Protein AF-A0A235F3E4-F1 (afdb_monomer_lite)

pLDDT: mean 80.72, std 18.2, range [41.03, 98.69]

Sequence (137 aa):
MVDDDGAEDDGFDYAPELRPGPVSPPPVAPQPVPERSPESFQLELEARHLRREVAELRALVSRQHAEIDALQLEVAGLRTQLEDAGAGASGVSPEYSESLRLAEQGMSAEEIAARCGITVAEAELVLSLARSGGAQR

Radius of gyration: 44.34 Å; chains: 1; bounding box: 87×86×93 Å

Structure (mmCIF, N/CA/C/O backbone):
data_AF-A0A235F3E4-F1
#
_entry.id   AF-A0A235F3E4-F1
#
loop_
_atom_site.group_PDB
_atom_site.id
_atom_site.type_symbol
_atom_site.label_atom_id
_atom_site.label_alt_id
_atom_site.label_comp_id
_atom_site.label_asym_id
_atom_site.label_entity_id
_atom_site.label_seq_id
_atom_site.pdbx_PDB_ins_code
_atom_site.Cartn_x
_atom_site.Cartn_y
_atom_site.Cartn_z
_atom_site.occupancy
_atom_site.B_iso_or_equiv
_atom_site.auth_seq_id
_atom_site.auth_comp_id
_atom_site.auth_asym_id
_atom_site.auth_atom_id
_atom_site.pdbx_PDB_model_num
ATOM 1 N N . MET A 1 1 ? 18.128 67.613 -53.419 1.00 41.44 1 MET A N 1
ATOM 2 C CA . MET A 1 1 ? 19.051 66.942 -52.486 1.00 41.44 1 MET A CA 1
ATOM 3 C C . MET A 1 1 ? 18.303 66.782 -51.184 1.00 41.44 1 MET A C 1
ATOM 5 O O . MET A 1 1 ? 18.342 67.678 -50.354 1.00 41.44 1 MET A O 1
ATOM 9 N N . VAL A 1 2 ? 17.527 65.714 -51.089 1.00 49.53 2 VAL A N 1
ATOM 10 C CA . VAL A 1 2 ? 16.935 65.223 -49.846 1.00 49.53 2 VAL A CA 1
ATOM 11 C C . VAL A 1 2 ? 17.070 63.703 -49.915 1.00 49.53 2 VAL A C 1
ATOM 13 O O . VAL A 1 2 ? 17.187 63.163 -51.020 1.00 49.53 2 VAL A O 1
ATOM 16 N N . ASP A 1 3 ? 17.041 63.107 -48.730 1.00 41.59 3 ASP A N 1
ATOM 17 C CA . ASP A 1 3 ? 16.786 61.701 -48.441 1.00 41.59 3 ASP A CA 1
ATOM 18 C C . ASP A 1 3 ? 18.036 60.817 -48.491 1.00 41.59 3 ASP A C 1
ATOM 20 O O . ASP A 1 3 ? 18.863 60.924 -49.391 1.00 41.59 3 ASP A O 1
ATOM 24 N N . ASP A 1 4 ? 18.255 59.894 -47.569 1.00 45.69 4 ASP A N 1
ATOM 25 C CA . ASP A 1 4 ? 17.589 59.516 -46.319 1.00 45.69 4 ASP A CA 1
ATOM 26 C C . ASP A 1 4 ? 18.458 58.383 -45.748 1.00 45.69 4 ASP A C 1
ATOM 28 O O . ASP A 1 4 ? 19.320 57.830 -46.438 1.00 45.69 4 ASP A O 1
ATOM 32 N N . ASP A 1 5 ? 18.239 58.104 -44.477 1.00 48.41 5 ASP A N 1
ATOM 33 C CA . ASP A 1 5 ? 18.775 57.026 -43.667 1.00 48.41 5 ASP A CA 1
ATOM 34 C C . ASP A 1 5 ? 18.966 55.677 -44.393 1.00 48.41 5 ASP A C 1
ATOM 36 O O . ASP A 1 5 ? 18.151 55.224 -45.195 1.00 48.41 5 ASP A O 1
ATOM 40 N N . GLY A 1 6 ? 20.048 54.990 -44.040 1.00 43.31 6 GLY A N 1
ATOM 41 C CA . GLY A 1 6 ? 20.348 53.638 -44.497 1.00 43.31 6 GLY A CA 1
ATOM 42 C C . GLY A 1 6 ? 21.261 52.955 -43.496 1.00 43.31 6 GLY A C 1
ATOM 43 O O . GLY A 1 6 ? 22.437 52.727 -43.773 1.00 43.31 6 GLY A O 1
ATOM 44 N N . ALA A 1 7 ? 20.717 52.734 -42.304 1.00 53.53 7 ALA A N 1
ATOM 45 C CA . ALA A 1 7 ? 21.320 51.981 -41.222 1.00 53.53 7 ALA A CA 1
ATOM 46 C C . ALA A 1 7 ? 21.790 50.578 -41.662 1.00 53.53 7 ALA A C 1
ATOM 48 O O . ALA A 1 7 ? 21.101 49.890 -42.410 1.00 53.53 7 ALA A O 1
ATOM 49 N N . GLU A 1 8 ? 22.937 50.193 -41.097 1.00 53.16 8 GLU A N 1
ATOM 50 C CA . GLU A 1 8 ? 23.341 48.831 -40.722 1.00 53.16 8 GLU A CA 1
ATOM 51 C C . GLU A 1 8 ? 23.497 47.777 -41.834 1.00 53.16 8 GLU A C 1
ATOM 53 O O . GLU A 1 8 ? 22.541 47.193 -42.331 1.00 53.16 8 GLU A O 1
ATOM 58 N N . ASP A 1 9 ? 24.751 47.400 -42.085 1.00 50.91 9 ASP A N 1
ATOM 59 C CA . ASP A 1 9 ? 25.092 45.977 -42.152 1.00 50.91 9 ASP A CA 1
ATOM 60 C C . ASP A 1 9 ? 26.438 45.804 -41.439 1.00 50.91 9 ASP A C 1
ATOM 62 O O . ASP A 1 9 ? 27.515 45.900 -42.035 1.00 50.91 9 ASP A O 1
ATOM 66 N N . ASP A 1 10 ? 26.369 45.669 -40.109 1.00 52.97 10 ASP A N 1
ATOM 67 C CA . ASP A 1 10 ? 27.450 45.077 -39.329 1.00 52.97 10 ASP A CA 1
ATOM 68 C C . ASP A 1 10 ? 27.706 43.705 -39.948 1.00 52.97 10 ASP A C 1
ATOM 70 O O . ASP A 1 10 ? 26.944 42.761 -39.738 1.00 52.97 10 ASP A O 1
ATOM 74 N N . GLY A 1 11 ? 28.757 43.626 -40.765 1.00 51.34 11 GLY A N 1
ATOM 75 C CA . GLY A 1 11 ? 29.236 42.401 -41.382 1.00 51.34 11 GLY A CA 1
ATOM 76 C C . GLY A 1 11 ? 29.579 41.400 -40.291 1.00 51.34 11 GLY A C 1
ATOM 77 O O . GLY A 1 11 ? 30.697 41.358 -39.783 1.00 51.34 11 GLY A O 1
ATOM 78 N N . PHE A 1 12 ? 28.576 40.621 -39.911 1.00 49.00 12 PHE A N 1
ATOM 79 C CA . PHE A 1 12 ? 28.653 39.534 -38.964 1.00 49.00 12 PHE A CA 1
ATOM 80 C C . PHE A 1 12 ? 29.617 38.481 -39.525 1.00 49.00 12 PHE A C 1
ATOM 82 O O . PHE A 1 12 ? 29.243 37.629 -40.333 1.00 49.00 12 PHE A O 1
ATOM 89 N N . ASP A 1 13 ? 30.877 38.564 -39.097 1.00 62.78 13 ASP A N 1
ATOM 90 C CA . ASP A 1 13 ? 31.961 37.625 -39.388 1.00 62.78 13 ASP A CA 1
ATOM 91 C C . ASP A 1 13 ? 31.703 36.279 -38.687 1.00 62.78 13 ASP A C 1
ATOM 93 O O . ASP A 1 13 ? 32.265 35.939 -37.647 1.00 62.78 13 ASP A O 1
ATOM 97 N N . TYR A 1 14 ? 30.736 35.535 -39.226 1.00 61.66 14 TYR A N 1
ATOM 98 C CA . TYR A 1 14 ? 30.283 34.238 -38.718 1.00 61.66 14 TYR A CA 1
ATOM 99 C C . TYR A 1 14 ? 31.097 33.058 -39.264 1.00 61.66 14 TYR A C 1
ATOM 101 O O . TYR A 1 14 ? 30.736 31.906 -39.011 1.00 61.66 14 TYR A O 1
ATOM 109 N N . ALA A 1 15 ? 32.164 33.299 -40.030 1.00 72.38 15 ALA A N 1
ATOM 110 C CA . ALA A 1 15 ? 32.979 32.229 -40.586 1.00 72.38 15 ALA A CA 1
ATOM 111 C C . ALA A 1 15 ? 34.049 31.802 -39.562 1.00 72.38 15 ALA A C 1
ATOM 113 O O . ALA A 1 15 ? 35.003 32.542 -39.331 1.00 72.38 15 ALA A O 1
ATOM 114 N N . PRO A 1 16 ? 33.947 30.614 -38.935 1.00 68.44 16 PRO A N 1
ATOM 115 C CA . PRO A 1 16 ? 34.990 30.157 -38.029 1.00 68.44 16 PRO A CA 1
ATOM 116 C C . PRO A 1 16 ? 36.284 29.923 -38.816 1.00 68.44 16 PRO A C 1
ATOM 118 O O . PRO A 1 16 ? 36.318 29.093 -39.729 1.00 68.44 16 PRO A O 1
ATOM 121 N N . GLU A 1 17 ? 37.354 30.634 -38.455 1.00 70.06 17 GLU A N 1
ATOM 122 C CA . GLU A 1 17 ? 38.661 30.447 -39.081 1.00 70.06 17 GLU A CA 1
ATOM 123 C C . GLU A 1 17 ? 39.129 28.990 -38.938 1.00 70.06 17 GLU A C 1
ATOM 125 O O . GLU A 1 17 ? 39.186 28.410 -37.845 1.00 70.06 17 GLU A O 1
ATOM 130 N N . LEU A 1 18 ? 39.466 28.379 -40.075 1.00 64.81 18 LEU A N 1
ATOM 131 C CA . LEU A 1 18 ? 39.969 27.015 -40.134 1.00 64.81 18 LEU A CA 1
ATOM 132 C C . LEU A 1 18 ? 41.340 26.957 -39.457 1.00 64.81 18 LEU A C 1
ATOM 134 O O . LEU A 1 18 ? 42.325 27.497 -39.961 1.00 64.81 18 LEU A O 1
ATOM 138 N N . ARG A 1 19 ? 41.424 26.250 -38.324 1.00 69.50 19 ARG A N 1
ATOM 139 C CA . ARG A 1 19 ? 42.716 25.921 -37.710 1.00 69.50 19 ARG A CA 1
ATOM 140 C C . ARG A 1 19 ? 43.581 25.173 -38.734 1.00 69.50 19 ARG A C 1
ATOM 142 O O . ARG A 1 19 ? 43.073 24.236 -39.356 1.00 69.50 19 ARG A O 1
ATOM 149 N N . PRO A 1 20 ? 44.873 25.520 -38.887 1.00 65.56 20 PRO A N 1
ATOM 150 C CA . PRO A 1 20 ? 45.763 24.773 -39.764 1.00 65.56 20 PRO A CA 1
ATOM 151 C C . PRO A 1 20 ? 45.790 23.304 -39.329 1.00 65.56 20 PRO A C 1
ATOM 153 O O . PRO A 1 20 ? 46.032 22.984 -38.162 1.00 65.56 20 PRO A O 1
ATOM 156 N N . GLY A 1 21 ? 45.456 22.424 -40.275 1.00 65.88 21 GLY A N 1
ATOM 157 C CA . GLY A 1 21 ? 45.285 20.996 -40.036 1.00 65.88 21 GLY A CA 1
ATOM 158 C C . GLY A 1 21 ? 46.603 20.299 -39.678 1.00 65.88 21 GLY A C 1
ATOM 159 O O . GLY A 1 21 ? 47.670 20.733 -40.117 1.00 65.88 21 GLY A O 1
ATOM 160 N N . PRO A 1 22 ? 46.556 19.214 -38.885 1.00 67.94 22 PRO A N 1
ATOM 161 C CA . PRO A 1 22 ? 47.746 18.449 -38.533 1.00 67.94 22 PRO A CA 1
ATOM 162 C C . PRO A 1 22 ? 48.433 17.887 -39.788 1.00 67.94 22 PRO A C 1
ATOM 164 O O . PRO A 1 22 ? 47.774 17.435 -40.726 1.00 67.94 22 PRO A O 1
ATOM 167 N N . VAL A 1 23 ? 49.770 17.907 -39.788 1.00 67.00 23 VAL A N 1
ATOM 168 C CA . VAL A 1 23 ? 50.614 17.329 -40.846 1.00 67.00 23 VAL A CA 1
ATOM 169 C C . VAL A 1 23 ? 50.216 15.866 -41.053 1.00 67.00 23 VAL A C 1
ATOM 171 O O . VAL A 1 23 ? 50.241 15.073 -40.111 1.00 67.00 23 VAL A O 1
ATOM 174 N N . SER A 1 24 ? 49.822 15.519 -42.281 1.00 65.00 24 SER A N 1
ATOM 175 C CA . SER A 1 24 ? 49.364 14.168 -42.610 1.00 65.00 24 SER A CA 1
ATOM 176 C C . SER A 1 24 ? 50.500 13.147 -42.456 1.00 65.00 24 SER A C 1
ATOM 178 O O . SER A 1 24 ? 51.565 13.342 -43.049 1.00 65.00 24 SER A O 1
ATOM 180 N N . PRO A 1 25 ? 50.297 12.050 -41.703 1.00 67.69 25 PRO A N 1
ATOM 181 C CA . PRO A 1 25 ? 51.196 10.901 -41.747 1.00 67.69 25 PRO A CA 1
ATOM 182 C C . PRO A 1 25 ? 51.172 10.246 -43.145 1.00 67.69 25 PRO A C 1
ATOM 184 O O . PRO A 1 25 ? 50.233 10.475 -43.914 1.00 67.69 25 PRO A O 1
ATOM 187 N N . PRO A 1 26 ? 52.196 9.445 -43.505 1.00 70.94 26 PRO A N 1
ATOM 188 C CA . PRO A 1 26 ? 52.278 8.791 -44.813 1.00 70.94 26 PRO A CA 1
ATOM 189 C C . PRO A 1 26 ? 51.030 7.942 -45.105 1.00 70.94 26 PRO A C 1
ATOM 191 O O . PRO A 1 26 ? 50.400 7.447 -44.166 1.00 70.94 26 PRO A O 1
ATOM 194 N N . PRO A 1 27 ? 50.671 7.747 -46.390 1.00 66.88 27 PRO A N 1
ATOM 195 C CA . PRO A 1 27 ? 49.448 7.055 -46.772 1.00 66.88 27 PRO A CA 1
ATOM 196 C C . PRO A 1 27 ? 49.490 5.605 -46.284 1.00 66.88 27 PRO A C 1
ATOM 198 O O . PRO A 1 27 ? 50.168 4.749 -46.852 1.00 66.88 27 PRO A O 1
ATOM 201 N N . VAL A 1 28 ? 48.751 5.332 -45.212 1.00 67.88 28 VAL A N 1
ATOM 202 C CA . VAL A 1 28 ? 48.364 3.976 -44.832 1.00 67.88 28 VAL A CA 1
ATOM 203 C C . VAL A 1 28 ? 47.450 3.471 -45.945 1.00 67.88 28 VAL A C 1
ATOM 205 O O . VAL A 1 28 ? 46.503 4.162 -46.323 1.00 67.88 28 VAL A O 1
ATOM 208 N N . ALA A 1 29 ? 47.752 2.298 -46.509 1.00 72.56 29 ALA A N 1
ATOM 209 C CA . ALA A 1 29 ? 46.882 1.650 -47.488 1.00 72.56 29 ALA A CA 1
ATOM 210 C C . ALA A 1 29 ? 45.437 1.624 -46.951 1.00 72.56 29 ALA A C 1
ATOM 212 O O . ALA A 1 29 ? 45.268 1.384 -45.751 1.00 72.56 29 ALA A O 1
ATOM 213 N N . PRO A 1 30 ? 44.410 1.886 -47.783 1.00 66.50 30 PRO A N 1
ATOM 214 C CA . PRO A 1 30 ? 43.031 1.930 -47.318 1.00 66.50 30 PRO A CA 1
ATOM 215 C C . PRO A 1 30 ? 42.697 0.594 -46.662 1.00 66.50 30 PRO A C 1
ATOM 217 O O . PRO A 1 30 ? 42.605 -0.439 -47.326 1.00 66.50 30 PRO A O 1
ATOM 220 N N . GLN A 1 31 ? 42.575 0.608 -45.336 1.00 64.31 31 GLN A N 1
ATOM 221 C CA . GLN A 1 31 ? 42.034 -0.537 -44.631 1.00 64.31 31 GLN A CA 1
ATOM 222 C C . GLN A 1 31 ? 40.573 -0.676 -45.062 1.00 64.31 31 GLN A C 1
ATOM 224 O O . GLN A 1 31 ? 39.893 0.349 -45.182 1.00 64.31 31 GLN A O 1
ATOM 229 N N . PRO A 1 32 ? 40.081 -1.897 -45.324 1.00 67.00 32 PRO A N 1
ATOM 230 C CA . PRO A 1 32 ? 38.682 -2.097 -45.658 1.00 67.00 32 PRO A CA 1
ATOM 231 C C . PRO A 1 32 ? 37.839 -1.603 -44.481 1.00 67.00 32 PRO A C 1
ATOM 233 O O . PRO A 1 32 ? 37.808 -2.214 -43.414 1.00 67.00 32 PRO A O 1
ATOM 236 N N . VAL A 1 33 ? 37.188 -0.455 -44.666 1.00 66.81 33 VAL A N 1
ATOM 237 C CA . VAL A 1 33 ? 36.131 0.006 -43.772 1.00 66.81 33 VAL A CA 1
ATOM 238 C C . VAL A 1 33 ? 35.004 -1.017 -43.886 1.00 66.81 33 VAL A C 1
ATOM 240 O O . VAL A 1 33 ? 34.526 -1.239 -44.999 1.00 66.81 33 VAL A O 1
ATOM 243 N N . PRO A 1 34 ? 34.601 -1.689 -42.794 1.00 71.88 34 PRO A N 1
ATOM 244 C CA . PRO A 1 34 ? 33.511 -2.648 -42.863 1.00 71.88 34 PRO A CA 1
ATOM 245 C C . PRO A 1 34 ? 32.249 -1.903 -43.300 1.00 71.88 34 PRO A C 1
ATOM 247 O O . PRO A 1 34 ? 31.788 -0.986 -42.616 1.00 71.88 34 PRO A O 1
ATOM 250 N N . GLU A 1 35 ? 31.719 -2.268 -44.465 1.00 69.06 35 GLU A N 1
ATOM 251 C CA . GLU A 1 35 ? 30.482 -1.703 -44.988 1.00 69.06 35 GLU A CA 1
ATOM 252 C C . GLU A 1 35 ? 29.346 -2.070 -44.031 1.00 69.06 35 GLU A C 1
ATOM 254 O O . GLU A 1 35 ? 28.985 -3.238 -43.867 1.00 69.06 35 GLU A O 1
ATOM 259 N N . ARG A 1 36 ? 28.809 -1.068 -43.329 1.00 71.06 36 ARG A N 1
ATOM 260 C CA . ARG A 1 36 ? 27.669 -1.259 -42.430 1.00 71.06 36 ARG A CA 1
ATOM 261 C C . ARG A 1 36 ? 26.459 -1.665 -43.265 1.00 71.06 36 ARG A C 1
ATOM 263 O O . ARG A 1 36 ? 25.961 -0.868 -44.057 1.00 71.06 36 ARG A O 1
ATOM 270 N N . SER A 1 37 ? 25.981 -2.893 -43.082 1.00 82.44 37 SER A N 1
ATOM 271 C CA . SER A 1 37 ? 24.786 -3.373 -43.773 1.00 82.44 37 SER A CA 1
ATOM 272 C C . SER A 1 37 ? 23.533 -2.649 -43.253 1.00 82.44 37 SER A C 1
ATOM 274 O O . SER A 1 37 ? 23.474 -2.295 -42.070 1.00 82.44 37 SER A O 1
ATOM 276 N N . PRO A 1 38 ? 22.496 -2.447 -44.083 1.00 85.56 38 PRO A N 1
ATOM 277 C CA . PRO A 1 38 ? 21.231 -1.858 -43.634 1.00 85.56 38 PRO A CA 1
ATOM 278 C C . PRO A 1 38 ? 20.580 -2.657 -42.491 1.00 85.56 38 PRO A C 1
ATOM 280 O O . PRO A 1 38 ? 19.978 -2.066 -41.598 1.00 85.56 38 PRO A O 1
ATOM 283 N N . GLU A 1 39 ? 20.768 -3.979 -42.460 1.00 91.00 39 GLU A N 1
ATOM 284 C CA . GLU A 1 39 ? 20.312 -4.854 -41.372 1.00 91.00 39 GLU A CA 1
ATOM 285 C C . GLU A 1 39 ? 20.989 -4.518 -40.035 1.00 91.00 39 GLU A C 1
ATOM 287 O O . GLU A 1 39 ? 20.325 -4.439 -39.004 1.00 91.00 39 GLU A O 1
ATOM 292 N N . SER A 1 40 ? 22.300 -4.240 -40.038 1.00 90.75 40 SER A N 1
ATOM 293 C CA . SER A 1 40 ? 23.018 -3.847 -38.817 1.00 90.75 40 SER A CA 1
ATOM 294 C C . SER A 1 40 ? 22.495 -2.528 -38.240 1.00 90.75 40 SER A C 1
ATOM 296 O O . SER A 1 40 ? 22.353 -2.391 -37.026 1.00 90.75 40 SER A O 1
ATOM 298 N N . PHE A 1 41 ? 22.119 -1.581 -39.105 1.00 91.69 41 PHE A N 1
ATOM 299 C CA . PHE A 1 41 ? 21.509 -0.322 -38.687 1.00 91.69 41 PHE A CA 1
ATOM 300 C C . PHE A 1 41 ? 20.102 -0.523 -38.102 1.00 91.69 41 PHE A C 1
ATOM 302 O O . PHE A 1 41 ? 19.770 0.076 -37.078 1.00 91.69 41 PHE A O 1
ATOM 309 N N . GLN A 1 42 ? 19.286 -1.387 -38.714 1.00 95.56 42 GLN A N 1
ATOM 310 C CA . GLN A 1 42 ? 17.953 -1.725 -38.204 1.00 95.56 42 GLN A CA 1
ATOM 311 C C . GLN A 1 42 ? 18.029 -2.373 -36.816 1.00 95.56 42 GLN A C 1
ATOM 313 O O . GLN A 1 42 ? 17.341 -1.927 -35.898 1.00 95.56 42 GLN A O 1
ATOM 318 N N . LEU A 1 43 ? 18.928 -3.344 -36.635 1.00 96.38 43 LEU A N 1
ATOM 319 C CA . LEU A 1 43 ? 19.172 -3.992 -35.344 1.00 96.38 43 LEU A CA 1
ATOM 320 C C . LEU A 1 43 ? 19.659 -2.998 -34.280 1.00 96.38 43 LEU A C 1
ATOM 322 O O . LEU A 1 43 ? 19.233 -3.057 -33.128 1.00 96.38 43 LEU A O 1
ATOM 326 N N . GLU A 1 44 ? 20.532 -2.052 -34.641 1.00 96.38 44 GLU A N 1
ATOM 327 C CA . GLU A 1 44 ? 20.971 -0.994 -33.724 1.00 96.38 44 GLU A CA 1
ATOM 328 C C . GLU A 1 44 ? 19.806 -0.095 -33.278 1.00 96.38 44 GLU A C 1
ATOM 330 O O . GLU A 1 44 ? 19.727 0.281 -32.101 1.00 96.38 44 GLU A O 1
ATOM 335 N N . LEU A 1 45 ? 18.896 0.243 -34.197 1.00 97.06 45 LEU A N 1
ATOM 336 C CA . LEU A 1 45 ? 17.714 1.046 -33.896 1.00 97.06 45 LEU A CA 1
ATOM 337 C C . LEU A 1 45 ? 16.743 0.292 -32.984 1.00 97.06 45 LEU A C 1
ATOM 339 O O . LEU A 1 45 ? 16.301 0.851 -31.977 1.00 97.06 45 LEU A O 1
ATOM 343 N N . GLU A 1 46 ? 16.462 -0.972 -33.293 1.00 97.88 46 GLU A N 1
ATOM 344 C CA . GLU A 1 46 ? 15.615 -1.844 -32.480 1.00 97.88 46 GLU A CA 1
ATOM 345 C C . GLU A 1 46 ? 16.205 -2.021 -31.077 1.00 97.88 46 GLU A C 1
ATOM 347 O O . GLU A 1 46 ? 15.532 -1.777 -30.077 1.00 97.88 46 GLU A O 1
ATOM 352 N N . ALA A 1 47 ? 17.508 -2.292 -30.969 1.00 97.88 47 ALA A N 1
ATOM 353 C CA . ALA A 1 47 ? 18.183 -2.397 -29.681 1.00 97.88 47 ALA A CA 1
ATOM 354 C C . ALA A 1 47 ? 18.128 -1.084 -28.880 1.00 97.88 47 ALA A C 1
ATOM 356 O O . ALA A 1 47 ? 18.106 -1.101 -27.649 1.00 97.88 47 ALA A O 1
ATOM 357 N N . ARG A 1 48 ? 18.131 0.082 -29.536 1.00 98.25 48 ARG A N 1
ATOM 358 C CA . ARG A 1 48 ? 17.919 1.376 -28.860 1.00 98.25 48 ARG A CA 1
ATOM 359 C C . ARG A 1 48 ? 16.468 1.583 -28.445 1.00 98.25 48 ARG A C 1
ATOM 361 O O . ARG A 1 48 ? 16.226 2.233 -27.432 1.00 98.25 48 ARG A O 1
ATOM 368 N N . HIS A 1 49 ? 15.511 1.095 -29.222 1.00 98.31 49 HIS A N 1
ATOM 369 C CA . HIS A 1 49 ? 14.096 1.161 -28.881 1.00 98.31 49 HIS A CA 1
ATOM 370 C C . HIS A 1 49 ? 13.783 0.276 -27.672 1.00 98.31 49 HIS A C 1
ATOM 372 O O . HIS A 1 49 ? 13.359 0.804 -26.649 1.00 98.31 49 HIS A O 1
ATOM 378 N N . LEU A 1 50 ? 14.161 -1.003 -27.719 1.00 98.56 50 LEU A N 1
ATOM 379 C CA . LEU A 1 50 ? 13.976 -1.950 -26.617 1.00 98.56 50 LEU A CA 1
ATOM 380 C C . LEU A 1 50 ? 14.651 -1.478 -25.324 1.00 98.56 50 LEU A C 1
ATOM 382 O O . LEU A 1 50 ? 14.084 -1.585 -24.242 1.00 98.56 50 LEU A O 1
ATOM 386 N N . ARG A 1 51 ? 15.858 -0.897 -25.403 1.00 98.50 51 ARG A N 1
ATOM 387 C CA . ARG A 1 51 ? 16.520 -0.326 -24.214 1.00 98.50 51 ARG A CA 1
ATOM 388 C C . ARG A 1 51 ? 15.734 0.829 -23.594 1.00 98.50 51 ARG A C 1
ATOM 390 O O . ARG A 1 51 ? 15.751 0.957 -22.372 1.00 98.50 51 ARG A O 1
ATOM 397 N N . ARG A 1 52 ? 15.077 1.661 -24.410 1.00 98.56 52 ARG A N 1
ATOM 398 C CA . ARG A 1 52 ? 14.218 2.749 -23.920 1.00 98.56 52 ARG A CA 1
ATOM 399 C C . ARG A 1 52 ? 12.970 2.187 -23.250 1.00 98.56 52 ARG A C 1
ATOM 401 O O . ARG A 1 52 ? 12.718 2.538 -22.105 1.00 98.56 52 ARG A O 1
ATOM 408 N N . GLU A 1 53 ? 12.291 1.237 -23.884 1.00 98.62 53 GLU A N 1
ATOM 409 C CA . GLU A 1 53 ? 11.114 0.580 -23.299 1.00 98.62 53 GLU A CA 1
ATOM 410 C C . GLU A 1 53 ? 11.440 -0.117 -21.972 1.00 98.62 53 GLU A C 1
ATOM 412 O O . GLU A 1 53 ? 10.730 0.042 -20.982 1.00 98.62 53 GLU A O 1
ATOM 417 N N . VAL A 1 54 ? 12.567 -0.834 -21.896 1.00 98.62 54 VAL A N 1
ATOM 418 C CA . VAL A 1 54 ? 13.024 -1.460 -20.645 1.00 98.62 54 VAL A CA 1
ATOM 419 C C . VAL A 1 54 ? 13.303 -0.413 -19.563 1.00 98.62 54 VAL A C 1
ATOM 421 O O . VAL A 1 54 ? 1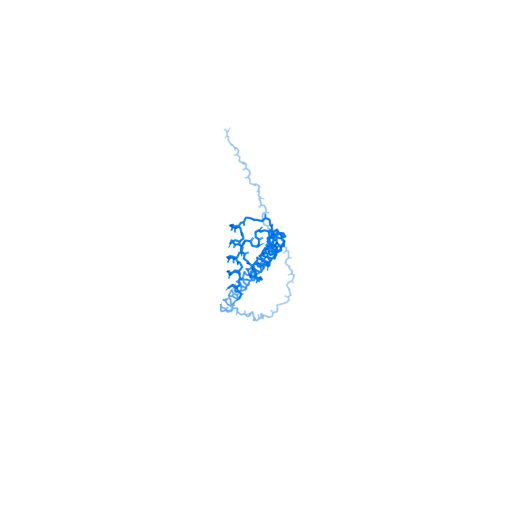3.013 -0.657 -18.391 1.00 98.62 54 VAL A O 1
ATOM 424 N N . ALA A 1 55 ? 13.868 0.744 -19.919 1.00 98.50 55 ALA A N 1
ATOM 425 C CA . ALA A 1 55 ? 14.099 1.825 -18.964 1.00 98.50 55 ALA A CA 1
ATOM 426 C C . ALA A 1 55 ? 12.777 2.420 -18.447 1.00 98.50 55 ALA A C 1
ATOM 428 O O . ALA A 1 55 ? 12.634 2.626 -17.242 1.00 98.50 55 ALA A O 1
ATOM 429 N N . GLU A 1 56 ? 11.800 2.624 -19.329 1.00 98.62 56 GLU A N 1
ATOM 430 C CA . GLU A 1 56 ? 10.462 3.117 -18.981 1.00 98.62 56 GLU A CA 1
ATOM 431 C C . GLU A 1 56 ? 9.707 2.132 -18.080 1.00 98.62 56 GLU A C 1
ATOM 433 O O . GLU A 1 56 ? 9.177 2.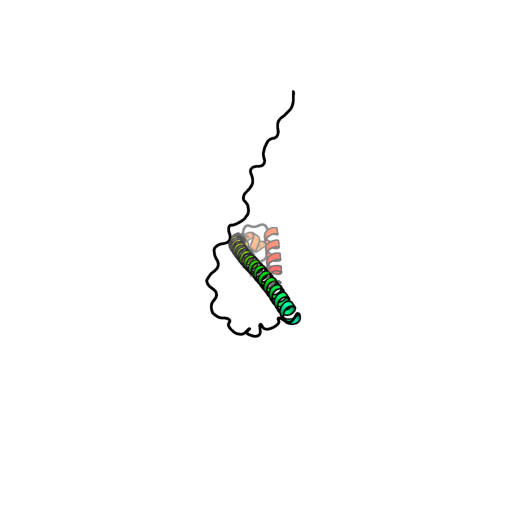523 -17.039 1.00 98.62 56 GLU A O 1
ATOM 438 N N . LEU A 1 57 ? 9.731 0.837 -18.410 1.00 98.69 57 LEU A N 1
ATOM 439 C CA . LEU A 1 57 ? 9.125 -0.211 -17.586 1.00 98.69 57 LEU A CA 1
ATOM 440 C C . LEU A 1 57 ? 9.767 -0.288 -16.199 1.00 98.69 57 LEU A C 1
ATOM 442 O O . LEU A 1 57 ? 9.063 -0.404 -15.198 1.00 98.69 57 LEU A O 1
ATOM 446 N N . ARG A 1 58 ? 11.097 -0.171 -16.107 1.00 98.62 58 ARG A N 1
ATOM 447 C CA . ARG A 1 58 ? 11.794 -0.123 -14.811 1.00 98.62 58 ARG A CA 1
ATOM 448 C C . ARG A 1 58 ? 11.379 1.090 -13.984 1.00 98.62 58 ARG A C 1
ATOM 450 O O . ARG A 1 58 ? 11.181 0.951 -12.779 1.00 98.62 58 ARG A O 1
ATOM 457 N N . ALA A 1 59 ? 11.217 2.253 -14.612 1.00 98.50 59 ALA A N 1
ATOM 458 C CA . ALA A 1 59 ? 10.732 3.450 -13.931 1.00 98.50 59 ALA A CA 1
ATOM 459 C C . ALA A 1 59 ? 9.293 3.265 -13.420 1.00 98.50 59 ALA A C 1
ATOM 461 O O . ALA A 1 59 ? 8.994 3.621 -12.279 1.00 98.50 59 ALA A O 1
ATOM 462 N N . LEU A 1 60 ? 8.420 2.647 -14.223 1.00 98.69 60 LEU A N 1
ATOM 463 C CA . LEU A 1 60 ? 7.048 2.334 -13.826 1.00 98.69 60 LEU A CA 1
ATOM 464 C C . LEU A 1 60 ? 7.004 1.384 -12.624 1.00 98.69 60 LEU A C 1
ATOM 466 O O . LEU A 1 60 ? 6.314 1.675 -11.650 1.00 98.69 60 LEU A O 1
ATOM 470 N N . VAL A 1 61 ? 7.779 0.298 -12.665 1.00 98.62 61 VAL A N 1
ATOM 471 C CA . VAL A 1 61 ? 7.882 -0.669 -11.560 1.00 98.62 61 VAL A CA 1
ATOM 472 C C . VAL A 1 61 ? 8.406 0.006 -10.293 1.00 98.62 61 VAL A C 1
ATOM 474 O O . VAL A 1 61 ? 7.854 -0.196 -9.216 1.00 98.62 61 VAL A O 1
ATOM 477 N N . SER A 1 62 ? 9.425 0.864 -10.405 1.00 98.56 62 SER A N 1
ATOM 478 C CA . SER A 1 62 ? 9.943 1.614 -9.256 1.00 98.56 62 SER A CA 1
ATOM 479 C C . SER A 1 62 ? 8.881 2.521 -8.630 1.00 98.56 62 SER A C 1
ATOM 481 O O . SER A 1 62 ? 8.807 2.615 -7.407 1.00 98.56 62 SER A O 1
ATOM 483 N N . ARG A 1 63 ? 8.053 3.179 -9.450 1.00 98.69 63 ARG A N 1
ATOM 484 C CA .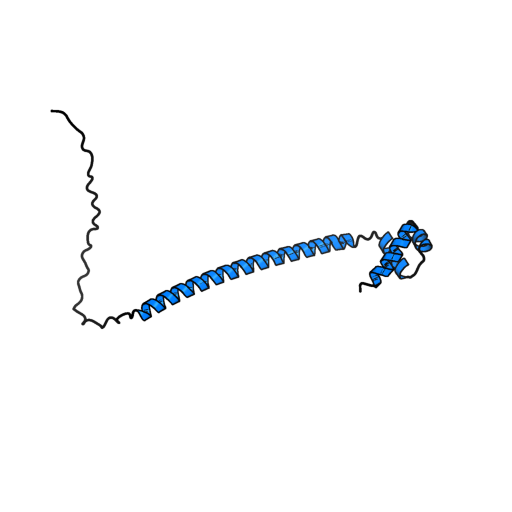 ARG A 1 63 ? 6.947 4.018 -8.970 1.00 98.69 63 ARG A CA 1
ATOM 485 C C . ARG A 1 63 ? 5.874 3.185 -8.270 1.00 98.69 63 ARG A C 1
ATOM 487 O O . ARG A 1 63 ? 5.402 3.583 -7.214 1.00 98.69 63 ARG A O 1
ATOM 494 N N . GLN A 1 64 ? 5.521 2.033 -8.837 1.00 98.62 64 GLN A N 1
ATOM 495 C CA . GLN A 1 64 ? 4.541 1.121 -8.244 1.00 98.62 64 GLN A CA 1
ATOM 496 C C . GLN A 1 64 ? 5.014 0.564 -6.900 1.00 98.62 64 GLN A C 1
ATOM 498 O O . GLN A 1 64 ? 4.226 0.515 -5.965 1.00 98.62 64 GLN A O 1
ATOM 503 N N . HIS A 1 65 ? 6.291 0.192 -6.771 1.00 98.69 65 HIS A N 1
ATOM 504 C CA . HIS A 1 65 ? 6.835 -0.242 -5.483 1.00 98.69 65 HIS A CA 1
ATOM 505 C C . HIS A 1 65 ? 6.755 0.864 -4.426 1.00 98.69 65 HIS A C 1
ATOM 507 O O . HIS A 1 65 ? 6.276 0.604 -3.331 1.00 98.69 65 HIS A O 1
ATOM 513 N N . ALA A 1 66 ? 7.115 2.105 -4.771 1.00 98.50 66 ALA A N 1
ATOM 514 C CA . ALA A 1 66 ? 6.995 3.228 -3.839 1.00 98.50 66 ALA A CA 1
ATOM 515 C C . ALA A 1 66 ? 5.540 3.481 -3.396 1.00 98.50 66 ALA A C 1
ATOM 517 O O . ALA A 1 66 ? 5.287 3.803 -2.237 1.00 98.50 66 ALA A O 1
ATOM 518 N N . GLU A 1 67 ? 4.577 3.321 -4.307 1.00 98.56 67 GLU A N 1
ATOM 519 C CA . GLU A 1 67 ? 3.147 3.441 -4.003 1.00 98.56 67 GLU A CA 1
ATOM 520 C C . GLU A 1 67 ? 2.660 2.303 -3.092 1.00 98.56 67 GLU A C 1
ATOM 522 O O . GLU A 1 67 ? 1.944 2.552 -2.124 1.00 98.56 67 GLU A O 1
ATOM 527 N N . ILE A 1 68 ? 3.100 1.067 -3.346 1.00 98.62 68 ILE A N 1
ATOM 528 C CA . ILE A 1 68 ? 2.809 -0.087 -2.487 1.00 98.62 68 ILE A CA 1
ATOM 529 C C . ILE A 1 68 ? 3.373 0.131 -1.081 1.00 98.62 68 ILE A C 1
ATOM 531 O O . ILE A 1 68 ? 2.652 -0.089 -0.111 1.00 98.62 68 ILE A O 1
ATOM 535 N N . ASP A 1 69 ? 4.619 0.587 -0.959 1.00 98.62 69 ASP A N 1
ATOM 536 C CA . ASP A 1 69 ? 5.255 0.841 0.337 1.00 98.62 69 ASP A CA 1
ATOM 537 C C . ASP A 1 69 ? 4.495 1.920 1.127 1.00 98.62 69 ASP A C 1
ATOM 539 O O . ASP A 1 69 ? 4.252 1.769 2.327 1.00 98.62 69 ASP A O 1
ATOM 543 N N . ALA A 1 70 ? 4.048 2.984 0.451 1.00 98.50 70 ALA A N 1
ATOM 544 C CA . ALA A 1 70 ? 3.232 4.032 1.061 1.00 98.50 70 ALA A CA 1
ATOM 545 C C . ALA A 1 70 ? 1.874 3.499 1.550 1.00 98.50 70 ALA A C 1
ATOM 547 O O . ALA A 1 70 ? 1.488 3.762 2.690 1.00 98.50 70 ALA A O 1
ATOM 548 N N . LEU A 1 71 ? 1.181 2.699 0.733 1.00 98.38 71 LEU A N 1
ATOM 549 C CA . LEU A 1 71 ? -0.089 2.075 1.116 1.00 98.38 71 LEU A CA 1
ATOM 550 C C . LEU A 1 71 ? 0.085 1.079 2.266 1.00 98.38 71 LEU A C 1
ATOM 552 O O . LEU A 1 71 ? -0.761 1.006 3.152 1.00 98.38 71 LEU A O 1
ATOM 556 N N . GLN A 1 72 ? 1.179 0.315 2.289 1.00 98.38 72 GLN A N 1
ATOM 557 C CA . GLN A 1 72 ? 1.480 -0.588 3.400 1.00 98.38 72 GLN A CA 1
ATOM 558 C C . GLN A 1 72 ? 1.682 0.181 4.706 1.00 98.38 72 GLN A C 1
ATOM 560 O O . GLN A 1 72 ? 1.171 -0.247 5.744 1.00 98.38 72 GLN A O 1
ATOM 565 N N . LEU A 1 73 ? 2.376 1.321 4.658 1.00 98.12 73 LEU A N 1
ATOM 566 C CA . L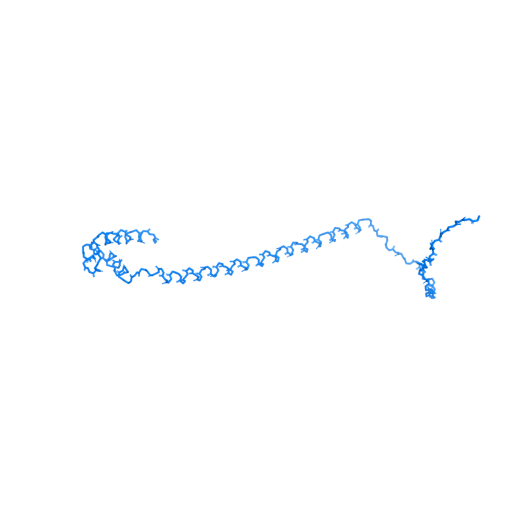EU A 1 73 ? 2.550 2.192 5.817 1.00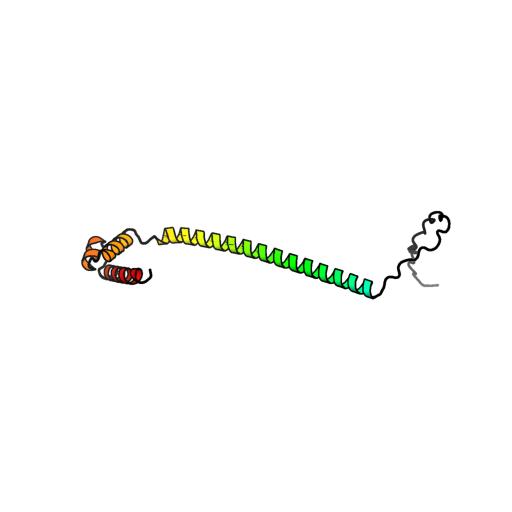 98.12 73 LEU A CA 1
ATOM 567 C C . LEU A 1 73 ? 1.213 2.780 6.288 1.00 98.12 73 LEU A C 1
ATOM 569 O O . LEU A 1 73 ? 0.938 2.788 7.487 1.00 98.12 73 LEU A O 1
ATOM 573 N N . GLU A 1 74 ? 0.366 3.224 5.361 1.00 98.00 74 GLU A N 1
ATOM 574 C CA . GLU A 1 74 ? -0.970 3.732 5.676 1.00 98.00 74 GLU A CA 1
ATOM 575 C C . GLU A 1 74 ? -1.843 2.648 6.319 1.00 98.00 74 GLU A C 1
ATOM 577 O O . GLU A 1 74 ? -2.419 2.867 7.382 1.00 98.00 74 GLU A O 1
ATOM 582 N N . VAL A 1 75 ? -1.877 1.443 5.741 1.00 97.56 75 VAL A N 1
ATOM 583 C CA . VAL A 1 75 ? -2.608 0.297 6.299 1.00 97.56 75 VAL A CA 1
ATOM 584 C C . VAL A 1 75 ? -2.085 -0.071 7.685 1.00 97.56 75 VAL A C 1
ATOM 586 O O . VAL A 1 75 ? -2.885 -0.360 8.574 1.00 97.56 75 VAL A O 1
ATOM 589 N N . ALA A 1 76 ? -0.767 -0.058 7.897 1.00 96.31 76 ALA A N 1
ATOM 590 C CA . ALA A 1 76 ? -0.187 -0.293 9.216 1.00 96.31 76 ALA A CA 1
ATOM 591 C C . ALA A 1 76 ? -0.638 0.780 10.220 1.00 96.31 76 ALA A C 1
ATOM 593 O O . ALA A 1 76 ? -1.093 0.437 11.308 1.00 96.31 76 ALA A O 1
ATOM 594 N N . GLY A 1 77 ? -0.605 2.057 9.832 1.00 96.19 77 GLY A N 1
ATOM 595 C CA . GLY A 1 77 ? -1.083 3.162 10.663 1.00 96.19 77 GLY A CA 1
ATOM 596 C C . GLY A 1 77 ? -2.571 3.057 11.003 1.00 96.19 77 GLY A C 1
ATOM 597 O O . GLY A 1 77 ? -2.953 3.257 12.153 1.00 96.19 77 GLY A O 1
ATOM 598 N N . LEU A 1 78 ? -3.414 2.690 10.035 1.00 94.75 78 LEU A N 1
ATOM 599 C CA . LEU A 1 78 ? -4.844 2.460 10.254 1.00 94.75 78 LEU A CA 1
ATOM 600 C C . LEU A 1 78 ? -5.098 1.265 11.175 1.00 94.75 78 LEU A C 1
ATOM 602 O O . LEU A 1 78 ? -5.993 1.326 12.013 1.00 94.75 78 LEU A O 1
ATOM 606 N N . ARG A 1 79 ? -4.310 0.190 11.057 1.00 92.88 79 ARG A N 1
ATOM 607 C CA . ARG A 1 79 ? -4.387 -0.952 11.977 1.00 92.88 79 ARG A CA 1
ATOM 608 C C . ARG A 1 79 ? -4.035 -0.545 13.398 1.00 92.88 79 ARG A C 1
ATOM 610 O O . ARG A 1 79 ? -4.806 -0.862 14.290 1.00 92.88 79 ARG A O 1
ATOM 617 N N . THR A 1 80 ? -2.959 0.214 13.602 1.00 92.12 80 THR A N 1
ATOM 618 C CA . THR A 1 80 ? -2.617 0.744 14.930 1.00 92.12 80 THR A CA 1
ATOM 619 C C . THR A 1 80 ? -3.724 1.644 15.472 1.00 92.12 80 THR A C 1
ATOM 621 O O . THR A 1 80 ? -4.132 1.478 16.611 1.00 92.12 80 THR A O 1
ATOM 624 N N . GLN A 1 81 ? -4.297 2.531 14.652 1.00 90.38 81 GLN A N 1
ATOM 625 C CA . GLN A 1 81 ? -5.430 3.362 15.078 1.00 90.38 81 GLN A CA 1
ATOM 626 C C . GLN A 1 81 ? -6.663 2.531 15.449 1.00 90.38 81 GLN A C 1
ATOM 628 O O . GLN A 1 81 ? -7.357 2.871 16.402 1.00 90.38 81 GLN A O 1
ATOM 633 N N . LEU A 1 82 ? -6.952 1.452 14.717 1.00 86.50 82 LEU A N 1
ATOM 634 C CA . LEU A 1 82 ? -8.037 0.525 15.041 1.00 86.50 82 LEU A CA 1
ATOM 635 C C . LEU A 1 82 ? -7.739 -0.310 16.284 1.00 86.50 82 LEU A C 1
ATOM 637 O O . LEU A 1 82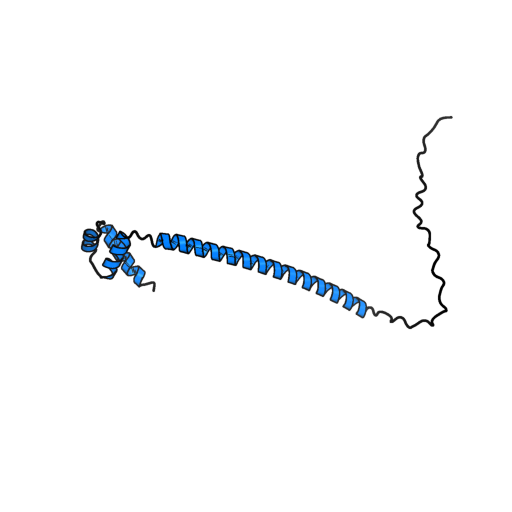 ? -8.666 -0.631 17.014 1.00 86.50 82 LEU A O 1
ATOM 641 N N . GLU A 1 83 ? -6.484 -0.668 16.532 1.00 83.50 83 GLU A N 1
ATOM 642 C CA . GLU A 1 83 ? -6.057 -1.337 17.761 1.00 83.50 83 GLU A CA 1
ATOM 643 C C . GLU A 1 83 ? -6.159 -0.392 18.956 1.00 83.50 83 GLU A C 1
ATOM 645 O O . GLU A 1 83 ? -6.697 -0.791 19.979 1.00 83.50 83 GLU A O 1
ATOM 650 N N . ASP A 1 84 ? -5.758 0.870 18.821 1.00 80.81 84 ASP A N 1
ATOM 651 C CA . ASP A 1 84 ? -5.901 1.889 19.865 1.00 80.81 84 ASP A CA 1
ATOM 652 C C . ASP A 1 84 ? -7.382 2.211 20.120 1.00 80.81 84 ASP A C 1
ATOM 654 O O . ASP A 1 84 ? -7.850 2.235 21.261 1.00 80.81 84 ASP A O 1
ATOM 658 N N . ALA A 1 85 ? -8.162 2.389 19.050 1.00 75.25 85 ALA A N 1
ATOM 659 C CA . ALA A 1 85 ? -9.603 2.589 19.133 1.00 75.25 85 ALA A CA 1
ATOM 660 C C . ALA A 1 85 ? -10.330 1.330 19.618 1.00 75.25 85 ALA A C 1
ATOM 662 O O . ALA A 1 85 ? -11.348 1.453 20.281 1.00 75.25 85 ALA A O 1
ATOM 663 N N . GLY A 1 86 ? -9.822 0.134 19.319 1.00 61.44 86 GLY A N 1
ATOM 664 C CA . GLY A 1 86 ? -10.342 -1.177 19.719 1.00 61.44 86 GLY A CA 1
ATOM 665 C C . GLY A 1 86 ? -9.949 -1.578 21.140 1.00 61.44 86 GLY A C 1
ATOM 666 O O . GLY A 1 86 ? -10.723 -2.232 21.834 1.00 61.44 86 GLY A O 1
ATOM 667 N N . ALA A 1 87 ? -8.800 -1.117 21.625 1.00 53.69 87 ALA A N 1
ATOM 668 C CA . ALA A 1 87 ? -8.442 -1.112 23.036 1.00 53.69 87 ALA A CA 1
ATOM 669 C C . ALA A 1 87 ? -9.354 -0.141 23.802 1.00 53.69 87 ALA A C 1
ATOM 671 O O . ALA A 1 87 ? -9.765 -0.439 24.921 1.00 53.69 87 ALA A O 1
ATOM 672 N N . GLY A 1 88 ? -9.765 0.960 23.160 1.00 47.78 88 GLY A N 1
ATOM 673 C CA . GLY A 1 88 ? -10.832 1.847 23.632 1.00 47.78 88 GLY A CA 1
ATOM 674 C C . GLY A 1 88 ? -12.259 1.301 23.457 1.00 47.78 88 GLY A C 1
ATOM 675 O O . GLY A 1 88 ? -13.122 1.625 24.263 1.00 47.78 88 GLY A O 1
ATOM 676 N N . ALA A 1 89 ? -12.525 0.448 22.459 1.00 46.50 89 ALA A N 1
ATOM 677 C CA . ALA A 1 89 ? -13.841 -0.136 22.143 1.00 46.50 89 ALA A CA 1
ATOM 678 C C . ALA A 1 89 ? -14.050 -1.537 22.741 1.00 46.50 89 ALA A C 1
ATOM 680 O O . ALA A 1 89 ? -15.177 -2.019 22.811 1.00 46.50 89 ALA A O 1
ATOM 681 N N . SER A 1 90 ? -12.999 -2.127 23.316 1.00 48.97 90 SER A N 1
ATOM 682 C CA . SER A 1 90 ? -13.124 -2.998 24.490 1.00 48.97 90 SER A CA 1
ATOM 683 C C . SER A 1 90 ? -13.686 -2.225 25.692 1.00 48.97 90 SER A C 1
ATOM 685 O O . SER A 1 90 ? -14.010 -2.841 26.701 1.00 48.97 90 SER A O 1
ATOM 687 N N . GLY A 1 91 ? -13.906 -0.908 25.549 1.00 45.94 91 GLY A N 1
ATOM 688 C CA . GLY A 1 91 ? -14.829 -0.057 26.306 1.00 45.94 91 GLY A CA 1
ATOM 689 C C . GLY A 1 91 ? -16.298 -0.460 26.180 1.00 45.94 91 GLY A C 1
ATOM 690 O O . GLY A 1 91 ? -17.203 0.370 26.161 1.00 45.94 91 GLY A O 1
ATOM 691 N N . VAL A 1 92 ? -16.550 -1.760 26.189 1.00 54.41 92 VAL A N 1
ATOM 692 C CA . VAL A 1 92 ? -17.626 -2.259 27.012 1.00 54.41 92 VAL A CA 1
ATOM 693 C C . VAL A 1 92 ? -17.314 -1.767 28.426 1.00 54.41 92 VAL A C 1
ATOM 695 O O . VAL A 1 92 ? -16.340 -2.212 29.032 1.00 54.41 92 VAL A O 1
ATOM 698 N N . SER A 1 93 ? -18.081 -0.790 28.917 1.00 64.50 93 SER A N 1
ATOM 699 C CA . SER A 1 93 ? -17.949 -0.312 30.296 1.00 64.50 93 SER A CA 1
ATOM 700 C C . SER A 1 93 ? -17.822 -1.525 31.230 1.00 64.50 93 SER A C 1
ATOM 702 O O . SER A 1 93 ? -18.497 -2.529 30.970 1.00 64.50 93 SER A O 1
ATOM 704 N N . PRO A 1 94 ? -16.965 -1.505 32.267 1.00 67.44 94 PRO A N 1
ATOM 705 C CA . PRO A 1 94 ? -16.749 -2.662 33.135 1.00 67.44 94 PRO A CA 1
ATOM 706 C C . PRO A 1 94 ? -18.059 -3.329 33.577 1.00 67.44 94 PRO A C 1
ATOM 708 O O . PRO A 1 94 ? -18.149 -4.558 33.571 1.00 67.44 94 PRO A O 1
ATOM 711 N N . GLU A 1 95 ? -19.105 -2.534 33.832 1.00 76.31 95 GLU A N 1
ATOM 712 C CA . GLU A 1 95 ? -20.447 -3.012 34.181 1.00 76.31 95 GLU A CA 1
ATOM 713 C C . GLU A 1 95 ? -21.079 -3.889 33.087 1.00 76.31 95 GLU A C 1
ATOM 715 O O . GLU A 1 95 ? -21.657 -4.941 33.369 1.00 76.31 95 GLU A O 1
ATOM 720 N N . TYR A 1 96 ? -20.934 -3.510 31.817 1.00 80.62 96 TYR A N 1
ATOM 721 C CA . TYR A 1 96 ? -21.477 -4.282 30.705 1.00 80.62 96 TYR A CA 1
ATOM 722 C C . TYR A 1 96 ? -20.668 -5.567 30.472 1.00 80.62 96 TYR A C 1
ATOM 724 O O . TYR A 1 96 ? -21.252 -6.613 30.190 1.00 80.62 96 TYR A O 1
ATOM 732 N N . SER A 1 97 ? -19.345 -5.544 30.678 1.00 83.12 97 SER A N 1
ATOM 733 C CA . SER A 1 97 ? -18.510 -6.751 30.576 1.00 83.12 97 SER A CA 1
ATOM 734 C C . SER A 1 97 ? -18.860 -7.774 31.663 1.00 83.12 97 SER A C 1
ATOM 736 O O . SER A 1 97 ? -18.906 -8.978 31.399 1.00 83.12 97 SER A O 1
ATOM 738 N N . GLU A 1 98 ? -19.196 -7.296 32.866 1.00 88.38 98 GLU A N 1
ATOM 739 C CA . GLU A 1 98 ? -19.711 -8.137 33.941 1.00 88.38 98 GLU A CA 1
ATOM 740 C C . GLU A 1 98 ? -21.065 -8.743 33.558 1.00 88.38 98 GLU A C 1
ATOM 742 O O . GLU A 1 98 ? -21.227 -9.960 33.661 1.00 88.38 98 GLU A O 1
ATOM 747 N N . SER A 1 99 ? -22.003 -7.936 33.048 1.00 90.38 99 SER A N 1
ATOM 748 C CA . SER A 1 99 ? -23.326 -8.423 32.635 1.00 90.38 99 SER A CA 1
ATOM 749 C C . SER A 1 99 ? -23.260 -9.479 31.519 1.00 90.38 99 SER A C 1
ATOM 751 O O . SER A 1 99 ? -23.941 -10.501 31.606 1.00 90.38 99 SER A O 1
ATOM 753 N N . LEU A 1 100 ? -22.377 -9.302 30.524 1.00 89.56 100 LEU A N 1
ATOM 754 C CA . LEU A 1 100 ? -22.108 -10.287 29.468 1.00 89.56 100 LEU A CA 1
ATOM 755 C C . LEU A 1 100 ? -21.604 -11.612 30.047 1.00 89.56 100 LEU A C 1
ATOM 757 O O . LEU A 1 100 ? -22.101 -12.676 29.685 1.00 89.56 100 LEU A O 1
ATOM 761 N N . ARG A 1 101 ? -20.658 -11.560 30.991 1.00 89.50 101 ARG A N 1
ATOM 762 C CA . ARG A 1 101 ? -20.110 -12.764 31.630 1.00 89.50 101 ARG A CA 1
ATOM 763 C C . ARG A 1 101 ? -21.168 -13.515 32.445 1.00 89.50 101 ARG A C 1
ATOM 765 O O . ARG A 1 101 ? -21.157 -14.742 32.477 1.00 89.50 101 ARG A O 1
ATOM 772 N N . LEU A 1 102 ? -22.075 -12.800 33.114 1.00 91.69 102 LEU A N 1
ATOM 773 C CA . LEU A 1 102 ? -23.195 -13.410 33.843 1.00 91.69 102 LEU A CA 1
ATOM 774 C C . LEU A 1 102 ? -24.215 -14.045 32.882 1.00 91.69 102 LEU A C 1
ATOM 776 O O . LEU A 1 102 ? -24.727 -15.129 33.161 1.00 91.69 102 LEU A O 1
ATOM 780 N N . ALA A 1 103 ? -24.457 -13.419 31.727 1.00 92.00 103 ALA A N 1
ATOM 781 C CA . ALA A 1 103 ? -25.295 -13.981 30.670 1.00 92.00 103 ALA A CA 1
ATOM 782 C C . ALA A 1 103 ? -24.701 -15.268 30.073 1.00 92.00 103 ALA A C 1
ATOM 784 O O . ALA A 1 103 ? -25.422 -16.249 29.896 1.00 92.00 103 ALA A O 1
ATOM 785 N N . GLU A 1 104 ? -23.387 -15.313 29.831 1.00 89.12 104 GLU A N 1
ATOM 786 C CA . GLU A 1 104 ? -22.680 -16.529 29.392 1.00 89.12 104 GLU A CA 1
ATOM 787 C C . GLU A 1 104 ? -22.737 -17.661 30.433 1.00 89.12 104 GLU A C 1
ATOM 789 O O . GLU A 1 104 ? -22.740 -18.838 30.077 1.00 89.12 104 GLU A O 1
ATOM 794 N N . GLN A 1 105 ? -22.825 -17.318 31.723 1.00 90.69 105 GLN A N 1
ATOM 795 C CA . GLN A 1 105 ? -23.029 -18.271 32.821 1.00 90.69 105 GLN A CA 1
ATOM 796 C C . GLN A 1 105 ? -24.481 -18.770 32.933 1.00 90.69 105 GLN A C 1
ATOM 798 O O . GLN A 1 105 ? -24.758 -19.637 33.762 1.00 90.69 105 GLN A O 1
ATOM 803 N N . GLY A 1 106 ? -25.397 -18.256 32.106 1.00 90.19 106 GLY A N 1
ATOM 804 C CA . GLY A 1 106 ? -26.793 -18.684 32.054 1.00 90.19 106 GLY A CA 1
ATOM 805 C C . GLY A 1 106 ? -27.706 -18.044 33.102 1.00 90.19 106 GLY A C 1
ATOM 806 O O . GLY A 1 106 ? -28.763 -18.606 33.381 1.00 90.19 106 GLY A O 1
ATOM 807 N N . MET A 1 107 ? -27.326 -16.902 33.691 1.00 93.50 107 MET A N 1
ATOM 808 C CA . MET A 1 107 ? -28.224 -16.153 34.585 1.00 93.50 107 MET A CA 1
ATOM 809 C C . MET A 1 107 ? -29.422 -15.560 33.836 1.00 93.50 107 MET A C 1
ATOM 811 O O . MET A 1 107 ? -29.338 -15.234 32.650 1.00 93.50 107 MET A O 1
ATOM 815 N N . SER A 1 108 ? -30.536 -15.401 34.551 1.00 94.81 108 SER A N 1
ATOM 816 C CA . SER A 1 108 ? -31.749 -14.767 34.024 1.00 94.81 108 SER A CA 1
ATOM 817 C C . SER A 1 108 ? -31.596 -13.246 33.874 1.00 94.81 108 SER A C 1
ATOM 819 O O . SER A 1 108 ? -30.726 -12.625 34.491 1.00 94.81 108 SER A O 1
ATOM 821 N N . ALA A 1 109 ? -32.456 -12.627 33.058 1.00 94.38 109 ALA A N 1
ATOM 822 C CA . ALA A 1 109 ? -32.426 -11.182 32.822 1.00 94.38 109 ALA A CA 1
ATOM 823 C C . ALA A 1 109 ? -32.668 -10.397 34.121 1.00 94.38 109 ALA A C 1
ATOM 825 O O . ALA A 1 109 ? -32.022 -9.380 34.368 1.00 94.38 109 ALA A O 1
ATOM 826 N N . GLU A 1 110 ? -33.560 -10.895 34.977 1.00 95.62 110 GLU A N 1
ATOM 827 C CA . GLU A 1 110 ? -33.908 -10.287 36.257 1.00 95.62 110 GLU A CA 1
ATOM 828 C C . GLU A 1 110 ? -32.729 -10.302 37.238 1.00 95.62 110 GLU A C 1
ATOM 830 O O . GLU A 1 110 ? -32.460 -9.301 37.906 1.00 95.62 110 GLU A O 1
ATOM 835 N N . GLU A 1 111 ? -31.993 -11.415 37.304 1.00 94.75 111 GLU A N 1
ATOM 836 C CA . GLU A 1 111 ? -30.814 -11.553 38.167 1.00 94.75 111 GLU A CA 1
ATOM 837 C C . GLU A 1 111 ? -29.669 -10.645 37.711 1.00 94.75 111 GLU A C 1
ATOM 839 O O . GLU A 1 111 ? -29.015 -10.005 38.539 1.00 94.75 111 GLU A O 1
ATOM 844 N N . ILE A 1 112 ? -29.445 -10.551 36.397 1.00 94.25 112 ILE A N 1
ATOM 845 C CA . ILE A 1 112 ? -28.423 -9.675 35.814 1.00 94.25 112 ILE A CA 1
ATOM 846 C C . ILE A 1 112 ? -28.780 -8.205 36.062 1.00 94.25 112 ILE A C 1
ATOM 848 O O . ILE A 1 112 ? -27.929 -7.441 36.519 1.00 94.25 112 ILE A O 1
ATOM 852 N N . ALA A 1 113 ? -30.038 -7.813 35.838 1.00 94.31 113 ALA A N 1
ATOM 853 C CA . ALA A 1 113 ? -30.518 -6.456 36.090 1.00 94.31 113 ALA A CA 1
ATOM 854 C C . ALA A 1 113 ? -30.315 -6.037 37.555 1.00 94.31 113 ALA A C 1
ATOM 856 O O . ALA A 1 113 ? -29.759 -4.973 37.833 1.00 94.31 113 ALA A O 1
ATOM 857 N N . ALA A 1 114 ? -30.685 -6.907 38.499 1.00 93.12 114 ALA A N 1
ATOM 858 C CA . ALA A 1 114 ? -30.523 -6.643 39.926 1.00 93.12 114 ALA A CA 1
ATOM 859 C C . ALA A 1 114 ? -29.050 -6.534 40.351 1.00 93.12 114 ALA A C 1
ATOM 861 O O . ALA A 1 114 ? -28.711 -5.714 41.204 1.00 93.12 114 ALA A O 1
ATOM 862 N N . ARG A 1 115 ? -28.171 -7.358 39.769 1.00 92.06 115 ARG A N 1
ATOM 863 C CA . ARG A 1 115 ? -26.756 -7.440 40.154 1.00 92.06 115 ARG A CA 1
ATOM 864 C C . ARG A 1 115 ? -25.896 -6.342 39.536 1.00 92.06 115 ARG A C 1
ATOM 866 O O . ARG A 1 115 ? -25.004 -5.836 40.208 1.00 92.06 115 ARG A O 1
ATOM 873 N N . CYS A 1 116 ? -26.169 -5.980 38.287 1.00 90.69 116 CYS A N 1
ATOM 874 C CA . CYS A 1 116 ? -25.423 -4.958 37.556 1.00 90.69 116 CYS A CA 1
ATOM 875 C C . CYS A 1 116 ? -26.050 -3.558 37.675 1.00 90.69 116 CYS A C 1
ATOM 877 O O . CYS A 1 116 ? -25.462 -2.594 37.199 1.00 90.69 116 CYS A O 1
ATOM 879 N N . GLY A 1 117 ? -27.227 -3.426 38.303 1.00 90.75 117 GLY A N 1
ATOM 880 C CA . GLY A 1 117 ? -27.910 -2.138 38.466 1.00 90.75 117 GLY A CA 1
ATOM 881 C C . GLY A 1 117 ? -28.450 -1.553 37.157 1.00 90.75 117 GLY A C 1
ATOM 882 O O . GLY A 1 117 ? -28.617 -0.339 37.056 1.00 90.75 117 GLY A O 1
ATOM 883 N N . ILE A 1 118 ? -28.709 -2.407 36.164 1.00 91.19 118 ILE A N 1
ATOM 884 C CA . ILE A 1 118 ? -29.219 -2.045 34.834 1.00 91.19 118 ILE A CA 1
ATOM 885 C C . ILE A 1 118 ? -30.708 -2.376 34.713 1.00 91.19 118 ILE A C 1
ATOM 887 O O . ILE A 1 118 ? -31.290 -3.054 35.564 1.00 91.19 118 ILE A O 1
ATOM 891 N N . THR A 1 119 ? -31.355 -1.906 33.647 1.00 94.56 119 THR A N 1
ATOM 892 C CA . THR A 1 119 ? -32.771 -2.229 33.419 1.00 94.56 119 THR A CA 1
ATOM 893 C C . THR A 1 119 ? -32.955 -3.674 32.940 1.00 94.56 119 THR A C 1
ATOM 895 O O . THR A 1 119 ? -32.066 -4.258 32.322 1.00 94.56 119 THR A O 1
ATOM 898 N N . VAL A 1 120 ? -34.138 -4.260 33.169 1.00 94.38 120 VAL A N 1
ATOM 899 C CA . VAL A 1 120 ? -34.458 -5.616 32.667 1.00 94.38 120 VAL A CA 1
ATOM 900 C C . VAL A 1 120 ? -34.363 -5.678 31.138 1.00 94.38 120 VAL A C 1
ATOM 902 O O . VAL A 1 120 ? -33.829 -6.639 30.596 1.00 94.38 120 VAL A O 1
ATOM 905 N N . ALA A 1 121 ? -34.791 -4.622 30.439 1.00 93.75 121 ALA A N 1
ATOM 906 C CA . ALA A 1 121 ? -34.672 -4.526 28.984 1.00 93.75 121 ALA A CA 1
ATOM 907 C C . ALA A 1 121 ? -33.204 -4.523 28.508 1.00 93.75 121 ALA A C 1
ATOM 909 O O . ALA A 1 121 ? -32.872 -5.153 27.505 1.00 93.75 121 ALA A O 1
ATOM 910 N N . GLU A 1 122 ? -32.307 -3.856 29.243 1.00 91.00 122 GLU A N 1
ATOM 911 C CA . GLU A 1 122 ? -30.860 -3.928 28.994 1.00 91.00 122 GLU A CA 1
ATOM 912 C C . GLU A 1 122 ? -30.315 -5.342 29.206 1.00 91.00 122 GLU A C 1
ATOM 914 O O . GLU A 1 122 ? -29.545 -5.835 28.383 1.00 91.00 122 GLU A O 1
ATOM 919 N N . ALA A 1 123 ? -30.740 -6.026 30.268 1.00 94.38 123 ALA A N 1
ATOM 920 C CA . ALA A 1 123 ? -30.314 -7.395 30.535 1.00 94.38 123 ALA A CA 1
ATOM 921 C C . ALA A 1 123 ? -30.799 -8.385 29.455 1.00 94.38 123 ALA A C 1
ATOM 923 O O . ALA A 1 123 ? -30.050 -9.273 29.044 1.00 94.38 123 ALA A O 1
ATOM 924 N N . GLU A 1 124 ? -32.013 -8.216 28.922 1.00 94.44 124 GLU A N 1
ATOM 925 C CA . GLU A 1 124 ? -32.516 -9.014 27.792 1.00 94.44 124 GLU A CA 1
ATOM 926 C C . GLU A 1 124 ? -31.711 -8.800 26.500 1.00 94.44 124 GLU A C 1
ATOM 928 O O . GLU A 1 124 ? -31.458 -9.752 25.746 1.00 94.44 124 GLU A O 1
ATOM 933 N N . LEU A 1 125 ? -31.271 -7.563 26.248 1.00 91.94 125 LEU A N 1
ATOM 934 C CA . LEU A 1 125 ? -30.373 -7.242 25.139 1.00 91.94 125 LEU A CA 1
ATOM 935 C C . LEU A 1 125 ? -29.030 -7.969 25.307 1.00 91.94 125 LEU A C 1
ATOM 937 O O . LEU A 1 125 ? -28.573 -8.627 24.371 1.00 91.94 125 LEU A O 1
ATOM 941 N N . VAL A 1 126 ? -28.431 -7.909 26.502 1.00 91.38 126 VAL A N 1
ATOM 942 C CA . VAL A 1 126 ? -27.170 -8.598 26.832 1.00 91.38 126 VAL A CA 1
ATOM 943 C C . VAL A 1 126 ? -27.296 -10.110 26.627 1.00 91.38 126 VAL A C 1
ATOM 945 O O . VAL A 1 126 ? -26.442 -10.715 25.981 1.00 91.38 126 VAL A O 1
ATOM 948 N N . LEU A 1 127 ? -28.389 -10.724 27.087 1.00 93.44 127 LEU A N 1
ATOM 949 C CA . LEU A 1 127 ? -28.663 -12.146 26.857 1.00 93.44 127 LEU A CA 1
ATOM 950 C C . LEU A 1 127 ? -28.769 -12.486 25.364 1.00 93.44 127 LEU A C 1
ATOM 952 O O . LEU A 1 127 ? -28.294 -13.532 24.921 1.00 93.44 127 LEU A O 1
ATOM 956 N N . SER A 1 128 ? -29.407 -11.620 24.579 1.00 92.38 128 SER A N 1
ATOM 957 C CA . SER A 1 128 ? -29.540 -11.806 23.130 1.00 92.38 128 SER A CA 1
ATOM 958 C C . SER A 1 128 ? -28.188 -11.729 22.426 1.00 92.38 128 SER A C 1
ATOM 960 O O . SER A 1 128 ? -27.895 -12.573 21.579 1.00 92.38 128 SER A O 1
ATOM 962 N N . LEU A 1 129 ? -27.344 -10.785 22.842 1.00 88.69 129 LEU A N 1
ATOM 963 C CA . LEU A 1 129 ? -25.989 -10.610 22.330 1.00 88.69 129 LEU A CA 1
ATOM 964 C C . LEU A 1 129 ? -25.060 -11.764 22.719 1.00 88.69 129 LEU A C 1
ATOM 966 O O . LEU A 1 129 ? -24.313 -12.240 21.866 1.00 88.69 129 LEU A O 1
ATOM 970 N N . ALA A 1 130 ? -25.154 -12.274 23.950 1.00 87.81 130 ALA A N 1
ATOM 971 C CA . ALA A 1 130 ? -24.406 -13.450 24.396 1.00 87.81 130 ALA A CA 1
ATOM 972 C C . ALA A 1 130 ? -24.753 -14.697 23.558 1.00 87.81 130 ALA A C 1
ATOM 974 O O . ALA A 1 130 ? -23.868 -15.459 23.167 1.00 87.81 130 ALA A O 1
ATOM 975 N N . ARG A 1 131 ? -26.033 -14.871 23.191 1.00 86.00 131 ARG A N 1
ATOM 976 C CA . ARG A 1 131 ? -26.469 -15.962 22.300 1.00 86.00 131 ARG A CA 1
ATOM 977 C C . ARG A 1 131 ? -25.967 -15.798 20.862 1.00 86.00 131 ARG A C 1
ATOM 979 O O . ARG A 1 131 ? -25.586 -16.791 20.249 1.00 86.00 131 ARG A O 1
ATOM 986 N N . SER A 1 132 ? -25.958 -14.580 20.314 1.00 81.00 132 SER A N 1
ATOM 987 C CA . SER A 1 132 ? -25.491 -14.335 18.939 1.00 81.00 132 SER A CA 1
ATOM 988 C C . SER A 1 132 ? -23.965 -14.321 18.807 1.00 81.00 132 SER A C 1
ATOM 990 O O . SER A 1 132 ? -23.437 -14.784 17.801 1.00 81.00 132 SER A O 1
ATOM 992 N N . GLY A 1 133 ? -23.245 -13.830 19.820 1.00 66.81 133 GLY A N 1
ATOM 993 C CA . GLY A 1 133 ? -21.779 -13.776 19.838 1.00 66.81 133 GLY A CA 1
ATOM 994 C C . GLY A 1 133 ? -21.118 -15.156 19.927 1.00 66.81 133 GLY A C 1
ATOM 995 O O . GLY A 1 133 ? -20.004 -15.333 19.440 1.00 66.81 133 GLY A O 1
ATOM 996 N N . GLY A 1 134 ? -21.823 -16.153 20.475 1.00 55.34 134 GLY A N 1
ATOM 997 C CA . GLY A 1 134 ? -21.401 -17.557 20.468 1.00 55.34 134 GLY A CA 1
ATOM 998 C C . GLY A 1 134 ? -21.601 -18.281 19.129 1.00 55.34 134 GLY A C 1
ATOM 999 O O . GLY A 1 134 ? -20.978 -19.315 18.911 1.00 55.34 134 GLY A O 1
ATOM 1000 N N . ALA A 1 135 ? -22.431 -17.749 18.223 1.00 42.66 135 ALA A N 1
ATOM 1001 C CA . ALA A 1 135 ? -22.700 -18.343 16.908 1.00 42.66 135 ALA A CA 1
ATOM 1002 C C . ALA A 1 135 ? -21.721 -17.884 15.806 1.00 42.66 135 ALA A C 1
ATOM 1004 O O . ALA A 1 135 ? -21.737 -18.435 14.709 1.00 42.66 135 ALA A O 1
ATOM 1005 N N . GLN A 1 136 ? -20.877 -16.887 16.093 1.00 43.34 136 GLN A N 1
ATOM 1006 C CA . GLN A 1 136 ? -19.940 -16.271 15.144 1.00 43.34 136 GLN A CA 1
ATOM 1007 C C . GLN A 1 136 ? -18.472 -16.699 15.378 1.00 43.34 136 GLN A C 1
ATOM 1009 O O . GLN A 1 136 ? -17.557 -16.005 14.933 1.00 43.34 136 GLN A O 1
ATOM 1014 N N . ARG A 1 137 ? -18.226 -17.805 16.096 1.00 41.03 137 ARG A N 1
ATOM 1015 C CA . ARG A 1 137 ? -16.887 -18.400 16.259 1.00 41.03 137 ARG A CA 1
ATOM 1016 C C . ARG A 1 137 ? -16.730 -19.681 15.456 1.00 41.03 137 ARG A C 1
ATOM 1018 O O . ARG A 1 137 ? -17.666 -20.506 15.491 1.00 41.03 137 ARG A O 1
#

Organism: NCBI:txid2019431

InterPro domains:
  IPR021244 Protein of unknown function DUF2802 [PF10975] (67-131)

Secondary structure (DSSP, 8-state):
------------------PPPPPPPP-----------HHHHHHHHHHHHHHHHHHHHHHHHHHHHHHHHHHHHHHHHHHHHHHHHHHHHT---HHHHHHHHHHHTT--HHHHHHHHT--HHHHHHHHHHHHHHTS--

Foldseek 3Di:
DDDDDDDDDPPPPPDPDDDPDDDDDPDDDDDPDPDCDPVNVVVVVVVVVVVVVVVVVVVVVVVVVVVVVVVVVVVVVVVVVCVVVVVVVVPPPPLLVVLLVVLLVVDQLVVSCVVSVHDSVVSVVSNVCNVVVVVPD